Protein AF-A0A2J8JWV3-F1 (afdb_monomer)

Foldseek 3Di:
DPPQVVVLVVLQPDPDPVSHDDPVVSCVGPVCCQLPDVCVVDDPPDDSVVDVSDDDDDDPPPDPPPPPPPPDDDDPDDDDDDD

Structure (mmCIF, N/CA/C/O backbone):
data_AF-A0A2J8JWV3-F1
#
_entry.id   AF-A0A2J8JWV3-F1
#
loop_
_atom_site.group_PDB
_atom_site.id
_atom_site.type_symbol
_atom_site.label_atom_id
_atom_site.label_alt_id
_atom_site.label_comp_id
_atom_site.label_asym_id
_atom_site.label_entity_id
_atom_site.label_seq_id
_atom_site.pdbx_PDB_ins_code
_atom_site.Cartn_x
_atom_site.Cartn_y
_atom_site.Cartn_z
_atom_site.occupancy
_atom_site.B_iso_or_equiv
_atom_site.auth_seq_id
_atom_site.auth_comp_id
_atom_site.auth_asym_id
_atom_site.auth_atom_id
_atom_site.pdbx_PDB_model_num
ATOM 1 N N . LEU A 1 1 ? 14.776 -5.138 2.047 1.00 61.94 1 LEU A N 1
ATOM 2 C CA . LEU A 1 1 ? 13.451 -5.348 1.438 1.00 61.94 1 LEU A CA 1
ATOM 3 C C . LEU A 1 1 ? 13.216 -6.846 1.439 1.00 61.94 1 LEU A C 1
ATOM 5 O O . LEU A 1 1 ? 14.135 -7.570 1.070 1.00 61.94 1 LEU A O 1
ATOM 9 N N . ASP A 1 2 ? 12.073 -7.293 1.938 1.00 87.69 2 ASP A N 1
ATOM 10 C CA . ASP A 1 2 ? 11.617 -8.667 1.727 1.00 87.69 2 ASP A CA 1
ATOM 11 C C . ASP A 1 2 ? 11.348 -8.909 0.228 1.00 87.69 2 ASP A C 1
ATOM 13 O O . ASP A 1 2 ? 11.297 -7.966 -0.570 1.00 87.69 2 ASP A O 1
ATOM 17 N N . SER A 1 3 ? 11.247 -10.179 -0.179 1.00 94.69 3 SER A N 1
ATOM 18 C CA . SER A 1 3 ? 11.035 -10.555 -1.586 1.00 94.69 3 SER A CA 1
ATOM 19 C C . SER A 1 3 ? 9.779 -9.913 -2.168 1.00 94.69 3 SER A C 1
ATOM 21 O O . SER A 1 3 ? 9.801 -9.430 -3.297 1.00 94.69 3 SER A O 1
ATOM 23 N N . ASP A 1 4 ? 8.714 -9.849 -1.371 1.00 96.88 4 ASP A N 1
ATOM 24 C CA . ASP A 1 4 ? 7.413 -9.343 -1.803 1.00 96.88 4 ASP A CA 1
ATOM 25 C C . ASP A 1 4 ? 7.424 -7.819 -1.953 1.00 96.88 4 ASP A C 1
ATOM 27 O O . ASP A 1 4 ? 6.811 -7.285 -2.878 1.00 96.88 4 ASP A O 1
ATOM 31 N N . GLY A 1 5 ? 8.162 -7.102 -1.097 1.00 97.50 5 GLY A N 1
ATOM 32 C CA . GLY A 1 5 ? 8.366 -5.665 -1.250 1.00 97.50 5 GLY A CA 1
ATOM 33 C C . GLY A 1 5 ? 9.175 -5.327 -2.501 1.00 97.50 5 GLY A C 1
ATOM 34 O O . GLY A 1 5 ? 8.857 -4.364 -3.200 1.00 97.50 5 GLY A O 1
ATOM 35 N N . ALA A 1 6 ? 10.193 -6.131 -2.824 1.00 98.06 6 ALA A N 1
ATOM 36 C CA . ALA A 1 6 ? 10.960 -5.965 -4.058 1.00 98.06 6 ALA A CA 1
ATOM 37 C C . ALA A 1 6 ? 10.114 -6.254 -5.305 1.00 98.06 6 ALA A C 1
ATOM 39 O O . ALA A 1 6 ? 10.150 -5.469 -6.251 1.00 98.06 6 ALA A O 1
ATOM 40 N N . ASP A 1 7 ? 9.311 -7.319 -5.286 1.00 98.31 7 ASP A N 1
ATOM 41 C CA . ASP A 1 7 ? 8.402 -7.669 -6.382 1.00 98.31 7 ASP A CA 1
ATOM 42 C C . ASP A 1 7 ? 7.359 -6.567 -6.638 1.00 98.31 7 ASP A C 1
ATOM 44 O O . ASP A 1 7 ? 7.191 -6.113 -7.775 1.00 98.31 7 ASP A O 1
ATOM 48 N N . LEU A 1 8 ? 6.725 -6.048 -5.578 1.00 98.44 8 LEU A N 1
ATOM 49 C CA . LEU A 1 8 ? 5.789 -4.928 -5.694 1.00 98.44 8 LEU A CA 1
ATOM 50 C C . LEU A 1 8 ? 6.468 -3.695 -6.302 1.00 98.44 8 LEU A C 1
ATOM 52 O O . LEU A 1 8 ? 5.916 -3.056 -7.200 1.00 98.44 8 LEU A O 1
ATOM 56 N N . LEU A 1 9 ? 7.680 -3.373 -5.842 1.00 98.38 9 LEU A N 1
ATOM 57 C CA . LEU A 1 9 ? 8.450 -2.242 -6.349 1.00 98.38 9 LEU A CA 1
ATOM 58 C C . LEU A 1 9 ? 8.763 -2.399 -7.842 1.00 98.38 9 LEU A C 1
ATOM 60 O O . LEU A 1 9 ? 8.573 -1.455 -8.608 1.00 98.38 9 LEU A O 1
ATOM 64 N N . THR A 1 10 ? 9.184 -3.589 -8.276 1.00 98.19 10 THR A N 1
ATOM 65 C CA . THR A 1 10 ? 9.424 -3.882 -9.693 1.00 98.19 10 THR A CA 1
ATOM 66 C C . THR A 1 10 ? 8.152 -3.705 -10.519 1.00 98.19 10 THR A C 1
ATOM 68 O O . THR A 1 10 ? 8.204 -3.081 -11.578 1.00 98.19 10 THR A O 1
ATOM 71 N N . LYS A 1 11 ? 6.995 -4.173 -10.040 1.00 98.44 11 LYS A N 1
ATOM 72 C CA . LYS A 1 11 ? 5.703 -4.015 -10.734 1.00 98.44 11 LYS A CA 1
ATOM 73 C C . LYS A 1 11 ? 5.230 -2.559 -10.820 1.00 98.44 11 LYS A C 1
ATOM 75 O O . LYS A 1 11 ? 4.568 -2.186 -11.788 1.00 98.44 11 LYS A O 1
ATOM 80 N N . LEU A 1 12 ? 5.568 -1.729 -9.833 1.00 98.56 12 LEU A N 1
ATOM 81 C CA . LEU A 1 12 ? 5.250 -0.297 -9.820 1.00 98.56 12 LEU A CA 1
ATOM 82 C C . LEU A 1 12 ? 6.177 0.520 -10.730 1.00 98.56 12 LEU A C 1
ATOM 84 O O . LEU A 1 12 ? 5.718 1.437 -11.410 1.00 98.56 12 LEU A O 1
ATOM 88 N N . LEU A 1 13 ? 7.472 0.200 -10.757 1.00 98.31 13 LEU A N 1
ATOM 89 C CA . LEU A 1 13 ? 8.509 0.973 -11.451 1.00 98.31 13 LEU A CA 1
ATOM 90 C C . LEU A 1 13 ? 8.780 0.482 -12.882 1.00 98.31 13 LEU A C 1
ATOM 92 O O . LEU A 1 13 ? 9.925 0.409 -13.326 1.00 98.31 13 LEU A O 1
ATOM 96 N N . GLN A 1 14 ? 7.723 0.160 -13.625 1.00 98.62 14 GLN A N 1
ATOM 97 C CA . GLN A 1 14 ? 7.834 -0.159 -15.049 1.00 98.62 14 GLN A CA 1
ATOM 98 C C . GLN A 1 14 ? 8.001 1.118 -15.882 1.0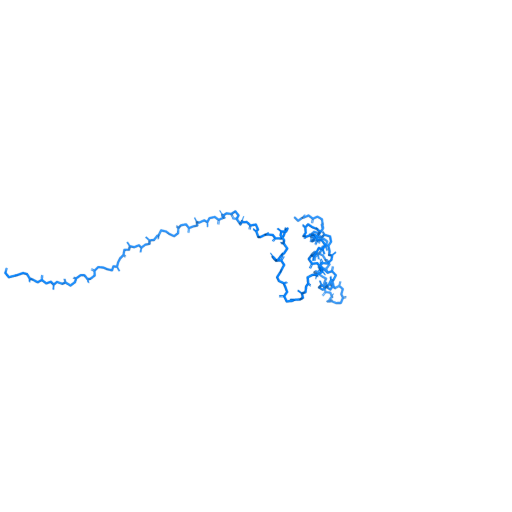0 98.62 14 GLN A C 1
ATOM 100 O O . GLN A 1 14 ? 7.310 2.111 -15.649 1.00 98.62 14 GLN A O 1
ATOM 105 N N . PHE A 1 15 ? 8.900 1.079 -16.873 1.00 97.88 15 PHE A N 1
ATOM 106 C CA . PHE A 1 15 ? 9.201 2.224 -17.744 1.00 97.88 15 PHE A CA 1
ATOM 107 C C . PHE A 1 15 ? 7.962 2.710 -18.506 1.00 97.88 15 PHE A C 1
ATOM 109 O O . PHE A 1 15 ? 7.640 3.897 -18.510 1.00 97.88 15 PHE A O 1
ATOM 116 N N . GLU A 1 16 ? 7.234 1.784 -19.129 1.00 98.19 16 GLU A N 1
ATOM 117 C CA . GLU A 1 16 ? 5.984 2.106 -19.805 1.00 98.19 16 GLU A CA 1
ATOM 118 C C . GLU A 1 16 ? 4.825 2.055 -18.811 1.00 98.19 16 GLU A C 1
ATOM 120 O O . GLU A 1 16 ? 4.553 1.019 -18.204 1.00 98.19 16 GLU A O 1
ATOM 125 N N . GLY A 1 17 ? 4.083 3.158 -18.691 1.00 97.81 17 GLY A N 1
ATOM 126 C CA . GLY A 1 17 ? 2.999 3.274 -17.714 1.00 97.81 17 GLY A CA 1
ATOM 127 C C . GLY A 1 17 ? 1.914 2.199 -17.841 1.00 97.81 17 GLY A C 1
ATOM 128 O O . GLY A 1 17 ? 1.352 1.808 -16.825 1.00 97.81 17 GLY A O 1
ATOM 129 N N . ARG A 1 18 ? 1.671 1.693 -19.058 1.00 97.50 18 ARG A N 1
ATOM 130 C CA . ARG A 1 18 ? 0.721 0.603 -19.351 1.00 97.50 18 ARG A CA 1
ATOM 131 C C . ARG A 1 18 ? 1.125 -0.756 -18.768 1.00 97.50 18 ARG A C 1
ATOM 133 O O . ARG A 1 18 ? 0.271 -1.623 -18.647 1.00 97.50 18 ARG A O 1
ATOM 140 N N . ASN A 1 19 ? 2.402 -0.930 -18.424 1.00 98.19 19 ASN A N 1
ATOM 141 C CA . ASN A 1 19 ? 2.923 -2.154 -17.817 1.00 98.19 19 ASN A CA 1
ATOM 142 C C . ASN A 1 19 ? 2.937 -2.072 -16.283 1.00 98.19 19 ASN A C 1
ATOM 144 O O . ASN A 1 19 ? 3.200 -3.077 -15.628 1.00 98.19 19 ASN A O 1
ATOM 148 N N . ARG A 1 20 ? 2.687 -0.889 -15.699 1.00 98.69 20 ARG A N 1
ATOM 149 C CA . ARG A 1 20 ? 2.621 -0.734 -14.242 1.00 98.69 20 ARG A CA 1
ATOM 150 C C . ARG A 1 20 ? 1.392 -1.447 -13.692 1.00 98.69 20 ARG A C 1
ATOM 152 O O . ARG A 1 20 ? 0.318 -1.389 -14.287 1.00 98.69 20 ARG A O 1
ATOM 159 N N . ILE A 1 21 ? 1.546 -2.056 -12.521 1.00 98.69 21 ILE A N 1
ATOM 160 C CA . ILE A 1 21 ? 0.417 -2.578 -11.745 1.00 98.69 21 ILE A CA 1
ATOM 161 C C . ILE A 1 21 ? -0.585 -1.458 -11.416 1.00 98.69 21 ILE A C 1
ATOM 163 O O . ILE A 1 21 ? -0.193 -0.320 -11.139 1.00 98.69 21 ILE A O 1
ATOM 167 N N . SER A 1 22 ? -1.882 -1.772 -11.455 1.00 98.75 22 SER A N 1
ATOM 168 C CA . SER A 1 22 ? -2.937 -0.835 -11.062 1.00 98.75 22 SER A CA 1
ATOM 169 C C . SER A 1 22 ? -2.936 -0.607 -9.544 1.00 98.75 22 SER A C 1
ATOM 171 O O . SER A 1 22 ? -2.417 -1.422 -8.783 1.00 98.75 22 SER A O 1
ATOM 173 N N 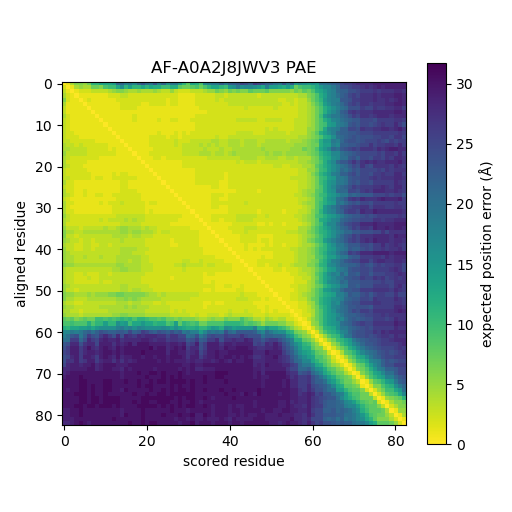. ALA A 1 23 ? -3.547 0.485 -9.074 1.00 98.25 23 ALA A N 1
ATOM 174 C CA . ALA A 1 23 ? -3.697 0.711 -7.634 1.00 98.25 23 ALA A CA 1
ATOM 175 C C . ALA A 1 23 ? -4.537 -0.393 -6.964 1.00 98.25 23 ALA A C 1
ATOM 177 O O . ALA A 1 23 ? -4.210 -0.833 -5.865 1.00 98.25 23 ALA A O 1
ATOM 178 N N . GLU A 1 24 ? -5.585 -0.871 -7.641 1.00 97.81 24 GLU A N 1
ATOM 179 C CA . GLU A 1 24 ? -6.448 -1.940 -7.135 1.00 97.81 24 GLU A CA 1
ATOM 180 C C . GLU A 1 24 ? -5.684 -3.260 -6.966 1.00 97.81 24 GLU A C 1
ATOM 182 O O . GLU A 1 24 ? -5.793 -3.914 -5.927 1.00 97.81 24 GLU A O 1
ATOM 187 N N . ASP A 1 25 ? -4.868 -3.627 -7.956 1.00 98.31 25 ASP A N 1
ATOM 188 C CA . ASP A 1 25 ? -4.061 -4.847 -7.906 1.00 98.31 25 ASP A CA 1
ATOM 189 C C . ASP A 1 25 ? -2.902 -4.717 -6.912 1.00 98.31 25 ASP A C 1
ATOM 191 O O . ASP A 1 25 ? -2.581 -5.671 -6.205 1.00 98.31 25 ASP A O 1
ATOM 195 N N . ALA A 1 26 ? -2.298 -3.529 -6.804 1.00 98.44 26 ALA A N 1
ATOM 196 C CA . ALA A 1 26 ? -1.230 -3.262 -5.846 1.00 98.44 26 ALA A CA 1
ATOM 197 C C . ALA A 1 26 ? -1.712 -3.413 -4.399 1.00 98.44 26 ALA A C 1
ATOM 199 O O . ALA A 1 26 ? -0.992 -3.978 -3.580 1.00 98.44 26 ALA A O 1
ATOM 200 N N . MET A 1 27 ? -2.937 -2.978 -4.083 1.00 98.06 27 MET A N 1
ATOM 201 C CA . MET A 1 27 ? -3.513 -3.185 -2.750 1.00 98.06 27 MET A CA 1
ATOM 202 C C . MET A 1 27 ? -3.656 -4.675 -2.405 1.00 98.06 27 MET A C 1
ATOM 204 O O . MET A 1 27 ? -3.493 -5.034 -1.246 1.00 98.06 27 MET A O 1
ATOM 208 N N . LYS A 1 28 ? -3.909 -5.548 -3.391 1.00 97.69 28 LYS A N 1
ATOM 209 C CA . LYS A 1 28 ? -4.056 -7.008 -3.211 1.00 97.69 28 LYS A CA 1
ATOM 210 C C . LYS A 1 28 ? -2.711 -7.761 -3.217 1.00 97.69 28 LYS A C 1
ATOM 212 O O . LYS A 1 28 ? -2.696 -8.991 -3.204 1.00 97.69 28 LYS A O 1
ATOM 217 N N . HIS A 1 29 ? -1.581 -7.052 -3.281 1.00 98.38 29 HIS A N 1
ATOM 218 C CA . HIS A 1 29 ? -0.252 -7.657 -3.379 1.00 98.38 29 HIS A CA 1
ATOM 219 C C . HIS A 1 29 ? 0.151 -8.409 -2.093 1.00 98.38 29 HIS A C 1
ATOM 221 O O . HIS A 1 29 ? -0.123 -7.902 -1.002 1.00 98.38 29 HIS A O 1
ATOM 227 N N . PRO A 1 30 ? 0.887 -9.541 -2.182 1.00 97.38 30 PRO A N 1
ATOM 228 C CA . PRO A 1 30 ? 1.371 -10.300 -1.021 1.00 97.38 30 PRO A CA 1
ATOM 229 C C . PRO A 1 30 ? 2.071 -9.478 0.070 1.00 97.38 30 PRO A C 1
ATOM 231 O O . PRO A 1 30 ? 1.924 -9.758 1.256 1.00 97.38 30 PRO A O 1
ATOM 234 N N . PHE A 1 31 ? 2.743 -8.396 -0.330 1.00 97.81 31 PHE A N 1
ATOM 235 C CA . PHE A 1 31 ? 3.382 -7.433 0.573 1.00 97.81 31 PHE A CA 1
ATOM 236 C C . PHE A 1 31 ? 2.439 -6.903 1.675 1.00 97.81 31 PHE A C 1
ATOM 238 O O . PHE A 1 31 ? 2.875 -6.645 2.794 1.00 97.81 31 PHE A O 1
ATOM 245 N N . PHE A 1 32 ? 1.138 -6.777 1.390 1.00 97.00 32 PHE A N 1
ATOM 246 C CA . PHE A 1 32 ? 0.137 -6.271 2.332 1.00 97.00 32 PHE A CA 1
ATOM 247 C C . PHE A 1 32 ? -0.616 -7.366 3.106 1.00 97.00 32 PHE A C 1
ATOM 249 O O . PHE A 1 32 ? -1.495 -7.037 3.902 1.00 97.00 32 PHE A O 1
ATOM 256 N N . LEU A 1 33 ? -0.283 -8.657 2.945 1.00 94.94 33 LEU A N 1
ATOM 257 C CA . LEU A 1 33 ? -0.995 -9.762 3.618 1.00 94.94 33 LEU A CA 1
ATOM 258 C C . LEU A 1 33 ? -0.993 -9.646 5.147 1.00 94.94 33 LEU A C 1
ATOM 260 O O . LEU A 1 33 ? -1.938 -10.086 5.802 1.00 94.94 33 LEU A O 1
ATOM 264 N N . SER A 1 34 ? 0.034 -9.014 5.721 1.00 95.00 34 SER A N 1
ATOM 265 C CA . SER A 1 34 ? 0.138 -8.766 7.163 1.00 95.00 34 SER A CA 1
ATOM 266 C C . SER A 1 34 ? -0.959 -7.842 7.716 1.00 95.00 34 SER A C 1
ATOM 268 O O . SER A 1 34 ? -1.206 -7.864 8.920 1.00 95.00 34 SER A O 1
ATOM 270 N N . LEU A 1 35 ? -1.647 -7.072 6.862 1.00 96.31 35 LEU A N 1
ATOM 271 C CA . LEU A 1 35 ? -2.754 -6.185 7.245 1.00 96.31 35 LEU A CA 1
ATOM 272 C C . LEU A 1 35 ? -4.100 -6.924 7.383 1.00 96.31 35 LEU A C 1
ATOM 274 O O . LEU A 1 35 ? -5.047 -6.386 7.956 1.00 96.31 35 LEU A O 1
ATOM 278 N N . GLY A 1 36 ? -4.194 -8.165 6.894 1.00 95.56 36 GLY A N 1
ATOM 279 C CA . GLY A 1 36 ? -5.400 -8.989 6.965 1.00 95.56 36 GLY A CA 1
ATOM 280 C C . GLY A 1 36 ? -6.498 -8.606 5.962 1.00 95.56 36 GLY A C 1
ATOM 281 O O . GLY A 1 36 ? -6.583 -7.491 5.460 1.00 95.56 36 GLY A O 1
ATOM 282 N N . GLU A 1 37 ? -7.400 -9.547 5.673 1.00 95.69 37 GLU A N 1
ATOM 283 C CA . GLU A 1 37 ? -8.362 -9.416 4.563 1.00 95.69 37 GLU A CA 1
ATOM 284 C C . GLU A 1 37 ? -9.447 -8.349 4.767 1.00 95.69 37 GLU A C 1
ATOM 286 O O . GLU A 1 37 ? -10.083 -7.905 3.808 1.00 95.69 37 GLU A O 1
ATOM 291 N N . ARG A 1 38 ? -9.719 -7.955 6.018 1.00 97.12 38 ARG A N 1
ATOM 292 C CA . ARG A 1 38 ? -10.839 -7.050 6.326 1.00 97.12 38 ARG A CA 1
ATOM 293 C C . ARG A 1 38 ? -10.611 -5.640 5.792 1.00 97.12 38 ARG A C 1
ATOM 295 O O . ARG A 1 38 ? -11.590 -4.942 5.540 1.00 97.12 38 ARG A O 1
ATOM 302 N N . ILE A 1 39 ? -9.355 -5.253 5.563 1.00 97.56 39 ILE A N 1
ATOM 303 C CA . ILE A 1 39 ? -8.997 -3.951 4.994 1.00 97.56 39 ILE A CA 1
ATOM 304 C C . ILE A 1 39 ? -9.580 -3.752 3.589 1.00 97.56 39 ILE A C 1
ATOM 306 O O . ILE A 1 39 ? -9.956 -2.639 3.240 1.00 97.56 39 ILE A O 1
ATOM 310 N N . HIS A 1 40 ? -9.773 -4.832 2.825 1.00 97.44 40 HIS A N 1
ATOM 311 C CA . HIS A 1 40 ? -10.360 -4.789 1.480 1.00 97.44 40 HIS A CA 1
ATOM 312 C C . HIS A 1 40 ? -11.888 -4.664 1.461 1.00 97.44 40 HIS A C 1
ATOM 314 O O . HIS A 1 40 ? -12.476 -4.545 0.391 1.00 97.44 40 HIS A O 1
ATOM 320 N N . LYS A 1 41 ? -12.545 -4.749 2.623 1.00 97.31 41 LYS A N 1
ATOM 321 C CA . LYS A 1 41 ? -14.013 -4.729 2.755 1.00 97.31 41 LYS A CA 1
ATOM 322 C C . LYS A 1 41 ? -14.523 -3.454 3.431 1.00 97.31 41 LYS A C 1
ATOM 324 O O . LYS A 1 41 ? -15.710 -3.361 3.736 1.00 97.31 41 LYS A O 1
ATOM 329 N N . LEU A 1 42 ? -13.632 -2.506 3.720 1.00 97.88 42 LEU A N 1
ATOM 330 C CA . LEU A 1 42 ? -14.001 -1.239 4.337 1.00 97.88 42 LEU A CA 1
ATOM 331 C C . LEU A 1 42 ? -14.773 -0.361 3.341 1.00 97.88 42 LEU A C 1
ATOM 333 O O . LEU A 1 42 ? -14.398 -0.309 2.172 1.00 97.88 42 LEU A O 1
ATOM 337 N N . PRO A 1 43 ? -15.817 0.357 3.789 1.00 98.25 43 PRO A N 1
ATOM 338 C CA . PRO A 1 43 ? -16.406 1.425 2.991 1.00 98.25 43 PRO A CA 1
ATOM 339 C C . PRO A 1 43 ? -15.373 2.514 2.687 1.00 98.25 43 PRO A C 1
ATOM 341 O O . PRO A 1 43 ? -14.567 2.841 3.557 1.00 98.25 43 PRO A O 1
ATOM 344 N N . ASP A 1 44 ? -15.475 3.155 1.523 1.00 97.00 44 ASP A N 1
ATOM 345 C CA . ASP A 1 44 ? -14.548 4.208 1.069 1.00 97.00 44 ASP A CA 1
ATOM 346 C C . ASP A 1 44 ? -14.372 5.363 2.070 1.00 97.00 44 ASP A C 1
ATOM 348 O O . ASP A 1 44 ? -13.330 6.011 2.127 1.00 97.00 44 ASP A O 1
ATOM 352 N N . THR A 1 45 ? -15.399 5.632 2.879 1.00 98.12 45 THR A N 1
ATOM 353 C CA . THR A 1 45 ? -15.413 6.706 3.883 1.00 98.12 45 THR A CA 1
ATOM 354 C C . THR A 1 45 ? -14.917 6.269 5.263 1.00 98.12 45 THR A C 1
ATOM 356 O O . THR A 1 45 ? -14.886 7.078 6.191 1.00 98.12 45 THR A O 1
ATOM 359 N N . THR A 1 46 ? -14.545 4.998 5.435 1.00 98.19 46 THR A N 1
ATOM 360 C CA . THR A 1 46 ? -14.111 4.438 6.720 1.00 98.19 46 THR A CA 1
ATOM 361 C C . THR A 1 46 ? -12.591 4.366 6.799 1.00 98.19 46 THR A C 1
ATOM 363 O O . THR A 1 46 ? -11.927 3.802 5.936 1.00 98.19 46 THR A O 1
ATOM 366 N N . SER A 1 47 ? -12.028 4.901 7.882 1.00 98.19 47 SER A N 1
ATOM 367 C CA . SER A 1 47 ? -10.591 4.806 8.157 1.00 98.19 47 SER A CA 1
ATOM 368 C C . SER A 1 47 ? -10.146 3.357 8.382 1.00 98.19 47 SER A C 1
ATOM 370 O O . SER A 1 47 ? -10.819 2.602 9.086 1.00 98.19 47 SER A O 1
ATOM 372 N N . ILE 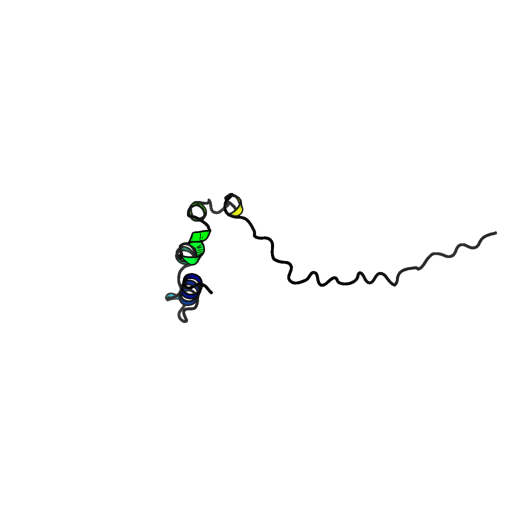A 1 48 ? -8.957 2.993 7.890 1.00 98.12 48 ILE A N 1
ATOM 373 C CA . ILE A 1 48 ? -8.350 1.671 8.131 1.00 98.12 48 ILE A CA 1
ATOM 374 C C . ILE A 1 48 ? -8.102 1.387 9.620 1.00 98.12 48 ILE A C 1
ATOM 376 O O . ILE A 1 48 ? -8.151 0.236 10.041 1.00 98.12 48 ILE A O 1
ATOM 380 N N . PHE A 1 49 ? -7.929 2.429 10.441 1.00 97.94 49 PHE A N 1
ATOM 381 C CA . PHE A 1 49 ? -7.749 2.307 11.894 1.00 97.94 49 PHE A CA 1
ATOM 382 C C . PHE A 1 49 ? -9.041 1.943 12.645 1.00 97.94 49 PHE A C 1
ATOM 384 O O . PHE A 1 49 ? -9.010 1.716 13.852 1.00 97.94 49 PHE A O 1
ATOM 391 N N . ALA A 1 50 ? -10.185 1.860 11.955 1.00 97.56 50 ALA A N 1
ATOM 392 C CA . ALA A 1 50 ? -11.387 1.2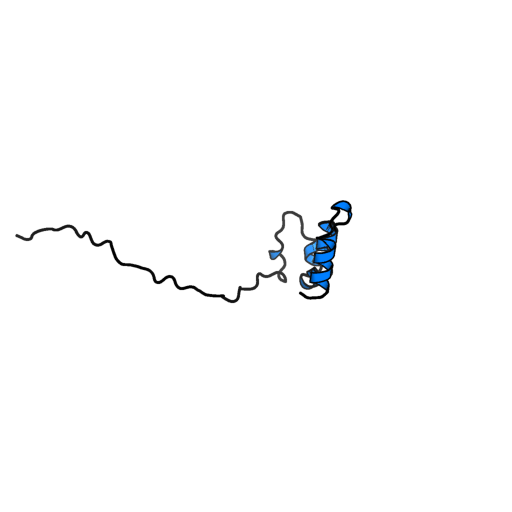47 12.519 1.00 97.56 50 ALA A CA 1
ATOM 393 C C . ALA A 1 50 ? -11.203 -0.267 12.757 1.00 97.56 50 ALA A C 1
ATOM 395 O O . ALA A 1 50 ? -11.916 -0.866 13.566 1.00 97.56 50 ALA A O 1
ATOM 396 N N . LEU A 1 51 ? -10.242 -0.895 12.068 1.00 97.75 51 LEU A N 1
ATOM 397 C CA . LEU A 1 51 ? -9.856 -2.285 12.277 1.00 97.75 51 LEU A CA 1
ATOM 398 C C . LEU A 1 51 ? -8.887 -2.393 13.459 1.00 97.75 51 LEU A C 1
ATOM 400 O O . LEU A 1 51 ? -7.808 -1.812 13.441 1.00 97.75 51 LEU A O 1
ATOM 404 N N . LYS A 1 52 ? -9.249 -3.180 14.480 1.00 94.75 52 LYS A N 1
ATOM 405 C CA . LYS A 1 52 ? -8.455 -3.324 15.717 1.00 94.75 52 LYS A CA 1
ATOM 406 C C . LYS A 1 52 ? -7.044 -3.887 15.491 1.00 94.75 52 LYS A C 1
ATOM 408 O O . LYS A 1 52 ? -6.152 -3.613 16.289 1.00 94.75 52 LYS A O 1
ATOM 413 N N . GLU A 1 53 ? -6.857 -4.684 14.444 1.00 94.38 53 GLU A N 1
ATOM 414 C CA . GLU A 1 53 ? -5.578 -5.260 14.017 1.00 94.38 53 GLU A CA 1
ATOM 415 C C . GLU A 1 53 ? -4.662 -4.253 13.315 1.00 94.38 53 GLU A C 1
ATOM 417 O O . GLU A 1 53 ? -3.464 -4.502 13.220 1.00 94.38 53 GLU A O 1
ATOM 422 N N . ILE A 1 54 ? -5.191 -3.112 12.863 1.00 97.00 54 ILE A N 1
ATOM 423 C CA . ILE A 1 54 ? -4.405 -2.057 12.229 1.00 97.00 54 ILE A CA 1
ATOM 424 C C . ILE A 1 54 ? -4.116 -0.981 1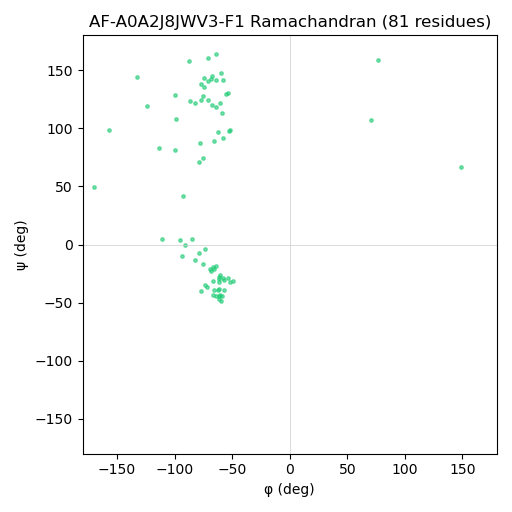3.263 1.00 97.00 54 ILE A C 1
ATOM 426 O O . ILE A 1 54 ? -4.989 -0.212 13.664 1.00 97.00 54 ILE A O 1
ATOM 430 N N . GLN A 1 55 ? -2.863 -0.919 13.697 1.00 96.56 55 GLN A N 1
ATOM 431 C CA . GLN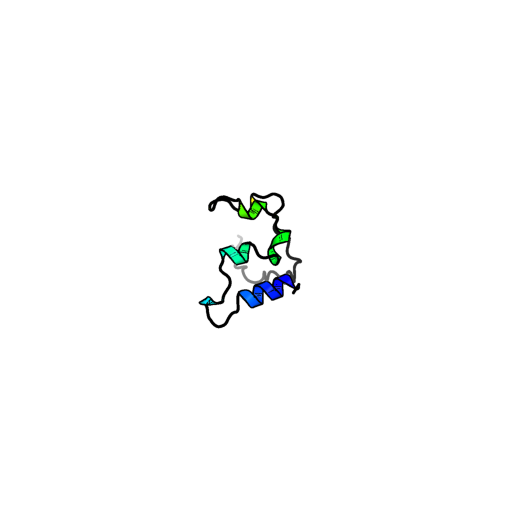 A 1 55 ? -2.401 0.064 14.666 1.00 96.56 55 GLN A CA 1
ATOM 432 C 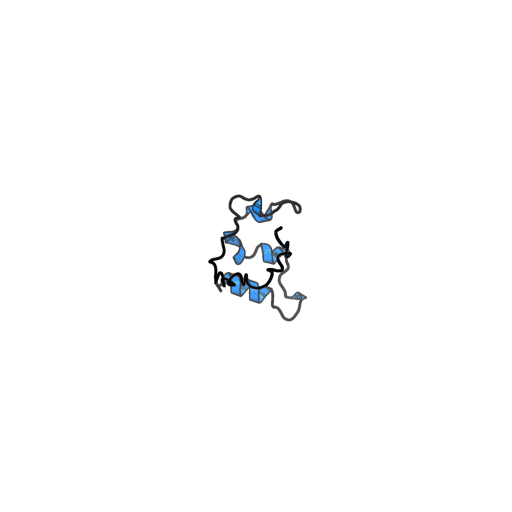C . GLN A 1 55 ? -1.112 0.700 14.174 1.00 96.56 55 GLN A C 1
ATOM 434 O O . GLN A 1 55 ? -0.269 0.048 13.558 1.00 96.56 55 GLN A O 1
ATOM 439 N N . LEU A 1 56 ? -0.957 1.987 14.465 1.00 95.50 56 LEU A N 1
ATOM 440 C CA . LEU A 1 56 ? 0.280 2.688 14.177 1.00 95.50 56 LEU A CA 1
ATOM 441 C C . LEU A 1 56 ? 1.371 2.200 15.137 1.00 95.50 56 LEU A C 1
ATOM 443 O O . LEU A 1 56 ? 1.206 2.265 16.357 1.00 95.50 56 LEU A O 1
ATOM 447 N N . GLN A 1 57 ? 2.491 1.727 14.595 1.00 92.88 57 GLN A N 1
ATOM 448 C CA . GLN A 1 57 ? 3.656 1.402 15.410 1.00 92.88 57 GLN A CA 1
ATOM 449 C C . GLN A 1 57 ? 4.349 2.693 15.854 1.00 92.88 57 GLN A C 1
ATOM 451 O O . GLN A 1 57 ? 4.534 3.620 15.068 1.00 92.88 57 GLN A O 1
ATOM 456 N N . LYS A 1 58 ? 4.725 2.765 17.135 1.00 91.81 58 LYS A N 1
ATOM 457 C CA . LYS A 1 58 ? 5.500 3.893 17.654 1.00 91.81 58 LYS A CA 1
ATOM 458 C C . LYS A 1 58 ? 6.896 3.856 17.037 1.00 91.81 58 LYS A C 1
ATOM 460 O O . LYS A 1 58 ? 7.631 2.899 17.262 1.00 91.81 58 LYS A O 1
ATOM 465 N N . GLU A 1 59 ? 7.259 4.918 16.325 1.00 88.69 59 GLU A N 1
ATOM 466 C CA . GLU A 1 59 ? 8.616 5.110 15.813 1.00 88.69 59 GLU A CA 1
ATOM 467 C C . GLU A 1 59 ? 9.638 4.986 16.952 1.00 88.69 59 GLU A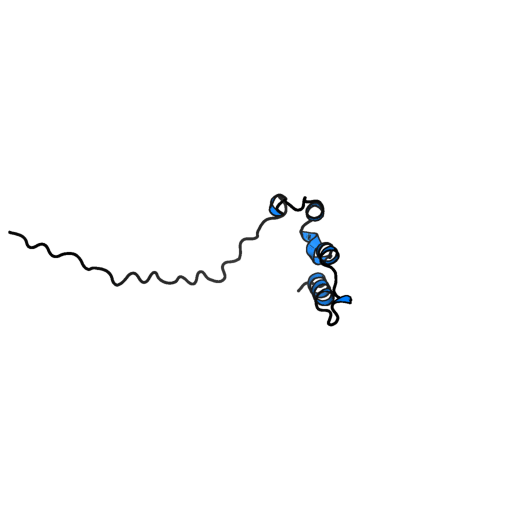 C 1
ATOM 469 O O . GLU A 1 59 ? 9.507 5.617 18.012 1.00 88.69 59 GLU A O 1
ATOM 474 N N . ALA A 1 60 ? 10.675 4.173 16.739 1.00 79.12 60 ALA A N 1
ATOM 475 C CA . ALA A 1 60 ? 11.841 4.195 17.606 1.00 79.12 60 ALA A CA 1
ATOM 476 C C . ALA A 1 60 ? 12.475 5.580 17.452 1.00 79.12 60 ALA A C 1
ATOM 478 O O . ALA A 1 60 ? 12.847 5.968 16.349 1.00 79.12 60 ALA A O 1
ATOM 479 N N . SER A 1 61 ? 12.542 6.362 18.533 1.00 77.81 61 SER A N 1
ATOM 480 C CA . SER A 1 61 ? 12.996 7.752 18.463 1.00 77.81 61 SER A CA 1
ATOM 481 C C . SER A 1 61 ? 14.448 7.807 17.978 1.00 77.81 61 SER A C 1
ATOM 483 O O . SER A 1 61 ? 15.392 7.650 18.752 1.00 77.81 61 SER A O 1
ATOM 485 N N . LEU A 1 62 ? 14.638 8.039 16.680 1.00 67.38 62 LEU A N 1
ATOM 486 C CA . LEU A 1 62 ? 15.916 8.396 16.084 1.00 67.38 62 LEU A CA 1
ATOM 487 C C . LEU A 1 62 ? 16.176 9.862 16.447 1.00 67.38 62 LEU A C 1
ATOM 489 O O . LEU A 1 62 ? 16.027 10.760 15.632 1.00 67.38 62 LEU A O 1
ATOM 493 N N . ARG A 1 63 ? 16.545 10.083 17.711 1.00 57.06 63 ARG A N 1
ATOM 494 C CA . ARG A 1 63 ? 16.866 11.373 18.334 1.00 57.06 63 ARG A CA 1
ATOM 495 C C . ARG A 1 63 ? 15.667 12.303 18.556 1.00 57.06 63 ARG A C 1
ATOM 497 O O . ARG A 1 63 ? 15.262 13.067 17.689 1.00 57.06 63 ARG A O 1
ATOM 504 N N . SER A 1 64 ? 15.275 12.427 19.823 1.00 48.41 64 SER A N 1
ATOM 505 C CA . SER A 1 64 ? 15.178 13.778 20.375 1.00 48.41 64 SER A CA 1
ATOM 506 C C . SER A 1 64 ? 16.568 14.404 20.222 1.00 48.41 64 SER A C 1
ATOM 508 O O . SER A 1 64 ? 17.453 14.193 21.050 1.00 48.41 64 SER A O 1
ATOM 510 N N . SER A 1 65 ? 16.826 15.100 19.112 1.00 54.06 65 SER A N 1
ATOM 511 C CA . SER A 1 65 ? 17.788 16.191 19.157 1.00 54.06 65 SER A CA 1
ATOM 512 C C . SER A 1 65 ? 17.137 17.213 20.072 1.00 54.06 65 SER A C 1
ATOM 514 O O . SER A 1 65 ? 16.332 18.030 19.628 1.00 54.06 65 SER A O 1
ATOM 516 N N . SER A 1 66 ? 17.402 17.082 21.368 1.00 47.44 66 SER A N 1
ATOM 517 C CA . SER A 1 66 ? 17.122 18.111 22.348 1.00 47.44 66 SER A CA 1
ATOM 518 C C . SER A 1 66 ? 17.782 19.382 21.829 1.00 47.44 66 SER A C 1
ATOM 520 O O . SER A 1 66 ? 18.992 19.549 21.961 1.00 47.44 66 SER A O 1
ATOM 522 N N . MET A 1 67 ? 17.006 20.242 21.172 1.00 50.47 67 MET A N 1
ATOM 523 C CA . MET A 1 67 ? 17.324 21.657 21.108 1.00 50.47 67 MET A CA 1
ATOM 524 C C . MET A 1 67 ? 17.364 22.093 22.572 1.00 50.47 67 MET A C 1
ATOM 526 O O . MET A 1 67 ? 16.329 21.985 23.236 1.00 50.47 67 MET A O 1
ATOM 530 N N . PRO A 1 68 ? 18.522 22.478 23.137 1.00 49.97 68 PRO A N 1
ATOM 531 C CA . PRO A 1 68 ? 18.496 23.135 24.425 1.00 49.97 68 PRO A CA 1
ATOM 532 C C . PRO A 1 68 ? 17.683 24.413 24.236 1.00 49.97 68 PRO A C 1
ATOM 534 O O . PRO A 1 68 ? 17.984 25.233 23.364 1.00 49.97 68 PRO A O 1
ATOM 537 N N . ASP A 1 69 ? 16.622 24.522 25.026 1.00 49.19 69 ASP A N 1
ATOM 538 C CA . ASP A 1 69 ? 15.809 25.717 25.181 1.00 49.19 69 ASP A CA 1
ATOM 539 C C . ASP A 1 69 ? 16.762 26.881 25.495 1.00 49.19 69 ASP A C 1
ATOM 541 O O . ASP A 1 69 ? 17.293 27.000 26.601 1.00 49.19 69 ASP A O 1
ATOM 545 N N . SER A 1 70 ? 17.105 27.677 24.480 1.00 49.72 70 SER A N 1
ATOM 546 C CA . SER A 1 70 ? 17.983 28.834 24.640 1.00 49.72 70 SER A CA 1
ATOM 547 C C . SER A 1 70 ? 17.156 29.972 25.219 1.00 49.72 70 SER A C 1
ATOM 549 O O . SER A 1 70 ? 16.841 30.951 24.547 1.00 49.72 70 SER A O 1
ATOM 551 N N . VAL A 1 71 ? 16.784 29.828 26.489 1.00 53.44 71 VAL A N 1
ATOM 552 C CA . VAL A 1 71 ? 16.234 30.911 27.294 1.00 53.44 71 VAL A CA 1
ATOM 553 C C . VAL A 1 71 ? 17.386 31.807 27.754 1.00 53.44 71 VAL A C 1
ATOM 555 O O . VAL A 1 71 ? 17.979 31.621 28.810 1.00 53.44 71 VAL A O 1
ATOM 558 N N . ALA A 1 72 ? 17.744 32.794 26.934 1.00 52.00 72 ALA A N 1
ATOM 559 C CA . ALA A 1 72 ? 18.573 33.915 27.372 1.00 52.00 72 ALA A CA 1
ATOM 560 C C . ALA A 1 72 ? 18.370 35.136 26.463 1.00 52.00 72 ALA A C 1
ATOM 562 O O . ALA A 1 72 ? 18.994 35.245 25.412 1.00 52.00 72 ALA A O 1
ATOM 563 N N . GLY A 1 73 ? 17.532 36.085 26.893 1.00 47.72 73 GLY A N 1
ATOM 564 C CA . GLY A 1 73 ? 17.538 37.437 26.324 1.00 47.72 73 GLY A CA 1
ATOM 565 C C . GLY A 1 73 ? 16.186 38.138 26.306 1.00 47.72 73 GLY A C 1
ATOM 566 O O . GLY A 1 73 ? 15.647 38.398 25.239 1.00 47.72 73 GLY A O 1
ATOM 567 N N . GLY A 1 74 ? 15.634 38.469 27.474 1.00 44.25 74 GLY A N 1
ATOM 568 C CA . GLY A 1 74 ? 14.376 39.216 27.541 1.00 44.25 74 GLY A CA 1
ATOM 569 C C . GLY A 1 74 ? 14.023 39.718 28.935 1.00 44.25 74 GLY A C 1
ATOM 570 O O . GLY A 1 74 ? 12.914 39.491 29.398 1.00 44.25 74 GLY A O 1
ATOM 571 N N . GLN A 1 75 ? 14.957 40.370 29.630 1.00 47.31 75 GLN A N 1
ATOM 572 C CA . GLN A 1 75 ? 14.664 41.062 30.889 1.00 47.31 75 GLN A CA 1
ATOM 573 C C . GLN A 1 75 ? 14.851 42.570 30.697 1.00 47.31 75 GLN A C 1
ATOM 575 O O . GLN A 1 75 ? 15.890 43.126 31.031 1.00 47.31 75 GLN A O 1
ATOM 580 N N . HIS A 1 76 ? 13.833 43.244 30.160 1.00 42.03 76 HIS A N 1
ATOM 581 C CA . HIS A 1 76 ? 13.641 44.680 30.377 1.00 42.03 76 HIS A CA 1
ATOM 582 C C . HIS A 1 76 ? 12.582 44.850 31.473 1.00 42.03 76 HIS A C 1
ATOM 584 O O . HIS A 1 76 ? 11.395 45.031 31.209 1.00 42.03 76 HIS A O 1
ATOM 590 N N . GLY A 1 77 ? 13.026 44.724 32.726 1.00 49.22 77 GLY A N 1
ATOM 591 C CA . GLY A 1 77 ? 12.242 45.077 33.906 1.00 49.22 77 GLY A CA 1
ATOM 592 C C . GLY A 1 77 ? 12.230 46.594 34.090 1.00 49.22 77 GLY A C 1
ATOM 593 O O . GLY A 1 77 ? 13.280 47.229 34.144 1.00 49.22 77 GLY A O 1
ATOM 594 N N . ARG A 1 78 ? 11.027 47.170 34.152 1.00 49.09 78 ARG A N 1
ATOM 595 C CA . ARG A 1 78 ? 10.751 48.591 34.414 1.00 49.09 78 ARG A CA 1
ATOM 596 C C . ARG A 1 78 ? 11.406 49.043 35.726 1.00 49.09 78 ARG A C 1
ATOM 598 O O . ARG A 1 78 ? 11.187 48.422 36.762 1.00 49.09 78 ARG A O 1
ATOM 605 N N . ALA A 1 79 ? 12.147 50.147 35.685 1.00 46.56 79 ALA A N 1
ATOM 606 C CA . ALA A 1 79 ? 12.638 50.829 36.876 1.00 46.56 79 ALA A CA 1
ATOM 607 C C . ALA A 1 79 ? 11.495 51.604 37.558 1.00 46.56 79 ALA A C 1
ATOM 609 O O . ALA A 1 79 ? 10.834 52.419 36.915 1.00 46.56 79 ALA A O 1
ATOM 610 N N . SER A 1 80 ? 11.306 51.379 38.858 1.00 51.41 80 SER A N 1
ATOM 611 C CA . SER A 1 80 ? 10.558 52.262 39.759 1.00 51.41 80 SER A CA 1
ATOM 612 C C . SER A 1 80 ? 11.492 52.642 40.911 1.00 51.41 80 SER A C 1
ATOM 614 O O . SER A 1 80 ? 11.983 51.757 41.609 1.00 51.41 80 SER A O 1
ATOM 616 N N . LEU A 1 81 ? 11.771 53.940 41.074 1.00 48.03 81 LEU A N 1
ATOM 617 C CA . LEU A 1 81 ? 12.558 54.482 42.189 1.00 48.03 81 LEU A CA 1
ATOM 618 C C . LEU A 1 81 ? 11.736 54.479 43.495 1.00 48.03 81 LEU A C 1
ATOM 620 O O . LEU A 1 81 ? 10.541 54.782 43.437 1.00 48.03 81 LEU A O 1
ATOM 624 N N . PRO A 1 82 ? 12.346 54.209 44.663 1.00 57.00 82 PRO A N 1
ATOM 625 C CA . PRO A 1 82 ? 11.712 54.437 45.958 1.00 57.00 82 PRO A CA 1
ATOM 626 C C . PRO A 1 82 ? 11.926 55.868 46.493 1.00 57.00 82 PRO A C 1
ATOM 628 O O . PRO A 1 82 ? 12.854 56.564 46.079 1.00 57.00 82 PRO A O 1
ATOM 631 N N . HIS A 1 83 ? 11.012 56.255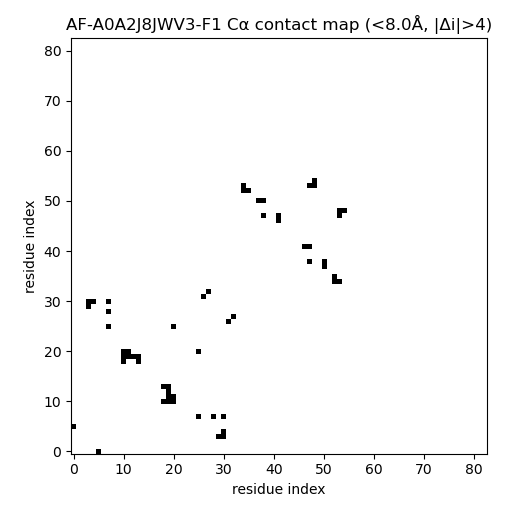 47.391 1.00 43.16 83 HIS A N 1
ATOM 632 C CA . HIS A 1 83 ? 10.961 57.484 48.199 1.00 43.16 83 HIS A CA 1
ATOM 633 C C . HIS A 1 83 ? 12.092 57.556 49.232 1.00 43.16 83 HIS A C 1
ATOM 635 O O . HIS A 1 83 ? 12.450 56.481 49.768 1.00 43.16 83 HIS A O 1
#

Sequence (83 aa):
LDSDGADLLTKLLQFEGRNRISAEDAMKHPFFLSLGERIHKLPDTTSIFALKEIQLQKEASLRSSSMPDSVAGGQHGRASLPH

Organism: Pan troglodytes (NCBI:txid9598)

Mean predicted aligned error: 12.61 Å

Secondary structure (DSSP, 8-state):
--HHHHHHHHHHS-SSGGGSPPHHHHHTSGGGGGG-GGGGGS-TTS-GGGSTT--PPPPP-S--------------PPP----

Radius of gyration: 26.47 Å; Cα contacts (8 Å, |Δi|>4): 29; chains: 1; bounding box: 35×68×68 Å

pLDDT: mean 83.71, std 20.91, range [42.03, 98.75]

Solvent-accessible surface area (backbone atoms only — not comparable to full-atom values): 5841 Å² total; per-residue (Å²): 126,57,74,48,51,48,51,51,48,55,38,58,68,38,92,53,72,89,67,28,61,49,73,74,58,55,67,70,34,76,65,50,58,88,71,47,77,66,68,83,70,57,57,95,88,54,64,69,68,76,40,88,88,48,72,88,78,81,76,79,78,85,61,83,75,75,72,75,81,82,85,79,90,83,85,86,76,82,90,77,87,84,135

Nearest PDB structures (foldseek):
  3mtl-assembly1_A  TM=1.001E+00  e=3.002E-07  Homo sapiens
  5g6v-assembly2_B  TM=9.974E-01  e=3.428E-07  Homo sapiens
  5g6v-assembly1_A  TM=9.966E-01  e=1.206E-06  Homo sapiens
  5byy-assembly1_A  TM=6.336E-01  e=2.357E-01  Homo sapiens

InterPro domains:
  IPR011009 Protein kinase-like domain superfamily [SSF56112] (2-35)